Protein AF-A0A7L9FHG9-F1 (afdb_monomer)

Organism: NCBI:txid2776706

Foldseek 3Di:
DPDDDKAKEWDWDADPNKIKIWIWIQDPVVRDTDTPDIDIDPRNLLVLQADPVPRDGFPDWPPDPPQWTKTWDDDDDDIDIHTHGGNDPVVVVVVVVSVVQKAFCDPVNLVVLVVCLVVDPDPVVSVVSVVCSPRRIDGHDDDDD

Solvent-accessible surface area (backbone atoms only — not comparable to full-atom values): 8566 Å² total; per-residue (Å²): 130,83,82,80,82,81,46,69,46,50,49,78,48,77,56,98,91,38,48,37,31,36,37,29,38,51,38,82,90,76,74,39,78,40,83,72,48,78,30,50,52,75,52,22,55,49,55,74,41,29,39,92,87,76,66,48,61,52,72,44,73,53,71,52,74,69,67,30,35,29,39,26,30,71,78,95,82,74,72,49,74,48,65,50,43,62,66,44,72,68,54,47,54,51,50,52,52,55,47,72,33,39,47,69,44,44,76,67,58,26,49,55,46,61,69,45,44,84,76,49,84,49,70,66,62,34,53,51,50,53,53,51,51,72,31,68,54,47,74,61,78,83,78,79,131

pLDDT: mean 82.55, std 14.27, range [28.5, 98.06]

Secondary structure (DSSP, 8-state):
-------EEEEEEEETTEEEEEEEEEETTTTEEEEEEEEEHHHHHHHHHB-TTT-PBPSEEEE-SSSEEEEEE-SSS--EEEEEEE--HHHHHHHHHHHHTEEE--HHHHHHHHHHGGG---HHHHHHHHHHHH-SEEE------

Mean predicted aligned error: 10.74 Å

Sequence (145 aa):
MARRKRGWRFELRKEGGEYVLEKYVYDQETGAWRLEGVYRGADADRVALTCPKCGAAATSFAMFLGKHIYLVHGGGGVKHKWHLHKADPLWLEYVSRLRALTVEVDDKLRAAIMDAIPAVKDEEARKILEAIAKARAIKIRVRNP

Nearest PDB structures (foldseek):
  6p7a-assembly2_B-2  TM=4.434E-01  e=2.912E-01  Fowlpox virus
  7d75-assembly2_D  TM=5.630E-01  e=2.728E+00  Dioscoreophyllum cumminsii
  5xfu-assembly1_B  TM=6.016E-01  e=4.635E+00  Dioscoreophyllum cumminsii
  7vww-assembly2_C  TM=6.037E-01  e=6.222E+00  Dioscoreophyllum cumminsii
  8y7e-assembly1_3  TM=3.697E-01  e=6.222E+00  Homo sapiens

Structure (mmCIF, N/CA/C/O backbone):
data_AF-A0A7L9FHG9-F1
#
_entry.id   AF-A0A7L9FHG9-F1
#
loop_
_atom_site.group_PDB
_atom_site.id
_atom_site.type_symbol
_atom_site.label_atom_id
_atom_site.label_alt_id
_atom_site.label_comp_id
_atom_site.label_asym_id
_atom_site.label_entity_id
_atom_site.label_seq_id
_atom_site.pdbx_PDB_ins_code
_atom_site.Cartn_x
_atom_site.Cartn_y
_atom_site.Cartn_z
_atom_site.occupancy
_atom_site.B_iso_or_equiv
_atom_site.auth_seq_id
_atom_site.auth_comp_id
_atom_site.auth_asym_id
_atom_site.auth_atom_id
_atom_site.pdbx_PDB_model_num
ATOM 1 N N . MET A 1 1 ? -6.563 31.391 9.850 1.00 43.75 1 MET A N 1
ATOM 2 C CA . MET A 1 1 ? -7.371 30.149 9.781 1.00 43.75 1 MET A CA 1
ATOM 3 C C . MET A 1 1 ? -6.511 28.962 10.194 1.00 43.75 1 MET A C 1
ATOM 5 O O . MET A 1 1 ? -5.511 28.697 9.538 1.00 43.75 1 MET A O 1
ATOM 9 N N . ALA A 1 2 ? -6.846 28.274 11.289 1.00 44.72 2 ALA A N 1
ATOM 10 C CA . ALA A 1 2 ? -6.114 27.079 11.712 1.00 44.72 2 ALA A CA 1
ATOM 11 C C . ALA A 1 2 ? -6.256 25.972 10.652 1.00 44.72 2 ALA A C 1
ATOM 13 O O . ALA A 1 2 ? -7.363 25.638 10.226 1.00 44.72 2 ALA A O 1
ATOM 14 N N . ARG A 1 3 ? -5.131 25.413 10.194 1.00 50.44 3 ARG A N 1
ATOM 15 C CA . ARG A 1 3 ? -5.105 24.349 9.183 1.00 50.44 3 ARG A CA 1
ATOM 16 C C . ARG A 1 3 ? -5.734 23.085 9.786 1.00 50.44 3 ARG A C 1
ATOM 18 O O . ARG A 1 3 ? -5.112 22.403 10.596 1.00 50.44 3 ARG A O 1
ATOM 25 N N . ARG A 1 4 ? -6.981 22.796 9.408 1.00 60.09 4 ARG A N 1
ATOM 26 C CA . ARG A 1 4 ? -7.755 21.617 9.827 1.00 60.09 4 ARG A CA 1
ATOM 27 C C . ARG A 1 4 ? -6.949 20.318 9.598 1.00 60.09 4 ARG A C 1
ATOM 29 O O . ARG A 1 4 ? -6.595 19.990 8.464 1.00 60.09 4 ARG A O 1
ATOM 36 N N . LYS A 1 5 ? -6.602 19.595 10.676 1.00 60.47 5 LYS A N 1
ATOM 37 C CA . LYS A 1 5 ? -5.878 18.302 10.637 1.00 60.47 5 LYS A CA 1
ATOM 38 C C . LYS A 1 5 ? -6.749 17.162 10.077 1.00 60.47 5 LYS A C 1
ATOM 40 O O . LYS A 1 5 ? -7.540 16.575 10.806 1.00 60.47 5 LYS A O 1
ATOM 45 N N . ARG A 1 6 ? -6.566 16.791 8.807 1.00 76.38 6 ARG A N 1
ATOM 46 C CA . ARG A 1 6 ? -7.156 15.559 8.247 1.00 76.38 6 ARG A CA 1
ATOM 47 C C . ARG A 1 6 ? -6.483 14.316 8.845 1.00 76.38 6 ARG A C 1
ATOM 49 O O . ARG A 1 6 ? -5.255 14.275 8.926 1.00 76.38 6 ARG A O 1
ATOM 56 N N . GLY A 1 7 ? -7.287 13.340 9.267 1.00 89.19 7 GLY A N 1
ATOM 57 C CA . GLY A 1 7 ? -6.841 12.061 9.825 1.00 89.19 7 GLY A CA 1
ATOM 58 C C . GLY A 1 7 ? -7.384 10.886 9.018 1.00 89.19 7 GLY A C 1
ATOM 59 O O . GLY A 1 7 ? -8.493 10.962 8.495 1.00 89.19 7 GLY A O 1
ATOM 60 N N . TRP A 1 8 ? -6.603 9.810 8.928 1.00 94.25 8 TRP A N 1
ATOM 61 C CA . TRP A 1 8 ? -6.980 8.573 8.241 1.00 94.25 8 TRP A CA 1
ATOM 62 C C . TRP A 1 8 ? -6.699 7.370 9.135 1.00 94.25 8 TRP A C 1
ATOM 64 O O . TRP A 1 8 ? -5.709 7.369 9.873 1.00 94.25 8 TRP A O 1
ATOM 74 N N . ARG A 1 9 ? -7.564 6.361 9.052 1.00 94.88 9 ARG A N 1
ATOM 75 C CA . ARG A 1 9 ? -7.421 5.070 9.729 1.00 94.88 9 ARG A CA 1
ATOM 76 C C . ARG A 1 9 ? -7.656 3.957 8.719 1.00 94.88 9 ARG A C 1
ATOM 78 O O . ARG A 1 9 ? -8.469 4.108 7.810 1.00 94.88 9 ARG A O 1
ATOM 85 N N . PHE A 1 10 ? -6.937 2.862 8.908 1.00 96.31 10 PHE A N 1
ATOM 86 C CA . PHE A 1 10 ? -7.077 1.662 8.109 1.00 96.31 10 PHE A CA 1
ATOM 87 C C . PHE A 1 10 ? -7.381 0.486 9.027 1.00 96.31 10 PHE A C 1
ATOM 89 O O . PHE A 1 10 ? -6.726 0.325 10.060 1.00 96.31 10 PHE A O 1
ATOM 96 N N . GLU A 1 11 ? -8.353 -0.318 8.623 1.00 96.88 11 GLU A N 1
ATOM 97 C CA . GLU A 1 11 ? -8.670 -1.603 9.235 1.00 96.88 11 GLU A CA 1
ATOM 98 C C . GLU A 1 11 ? -8.524 -2.690 8.174 1.00 96.88 11 GLU A C 1
ATOM 100 O O . GLU A 1 11 ? -8.786 -2.461 6.991 1.00 96.88 11 GLU A O 1
ATOM 105 N N . LEU A 1 12 ? -8.053 -3.858 8.591 1.00 96.56 12 LEU A N 1
ATOM 106 C CA . LEU A 1 12 ? -7.776 -4.976 7.702 1.00 96.56 12 LEU A CA 1
ATOM 107 C C . LEU A 1 12 ? -8.471 -6.217 8.244 1.00 96.56 12 LEU A C 1
ATOM 109 O O . LEU A 1 12 ? -8.405 -6.496 9.439 1.00 96.56 12 LEU A O 1
ATOM 113 N N . ARG A 1 13 ? -9.102 -6.981 7.358 1.00 96.25 13 ARG A N 1
ATOM 114 C CA . ARG A 1 13 ? -9.642 -8.308 7.665 1.00 96.25 13 ARG A CA 1
ATOM 115 C C . ARG A 1 13 ? -9.363 -9.281 6.526 1.00 96.25 13 ARG A C 1
ATOM 117 O O . ARG A 1 13 ? -8.941 -8.872 5.444 1.00 96.25 13 ARG A O 1
ATOM 124 N N . LYS A 1 14 ? -9.594 -10.568 6.779 1.00 93.69 14 LYS A N 1
ATOM 125 C CA . LYS A 1 14 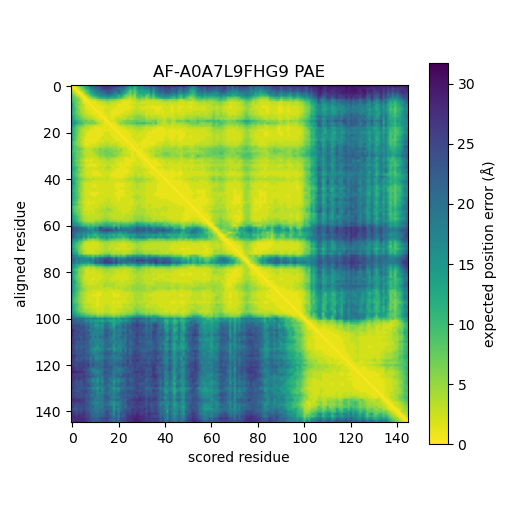? -9.444 -11.641 5.792 1.00 93.69 14 LYS A CA 1
ATOM 126 C C . LYS A 1 14 ? -10.800 -12.307 5.568 1.00 93.69 14 LYS A C 1
ATOM 128 O O . LYS A 1 14 ? -11.417 -12.765 6.524 1.00 93.69 14 LYS A O 1
ATOM 133 N N . GLU A 1 15 ? -11.257 -12.350 4.324 1.00 92.31 15 GLU A N 1
ATOM 134 C CA . GLU A 1 15 ? -12.522 -12.970 3.916 1.00 92.31 15 GLU A CA 1
ATOM 135 C C . GLU A 1 15 ? -12.250 -13.891 2.729 1.00 92.31 15 GLU A C 1
ATOM 137 O O . GLU A 1 15 ? -11.689 -13.451 1.730 1.00 92.31 15 GLU A O 1
ATOM 142 N N . GLY A 1 16 ? -12.598 -15.178 2.828 1.00 86.00 16 GLY A N 1
ATOM 143 C CA . GLY A 1 16 ? -12.424 -16.116 1.707 1.00 86.00 16 GLY A CA 1
ATOM 144 C C . GLY A 1 16 ? -10.979 -16.248 1.199 1.00 86.00 16 GLY A C 1
ATOM 145 O O . GLY A 1 16 ? -10.767 -16.515 0.024 1.00 86.00 16 GLY A O 1
ATOM 146 N N . GLY A 1 17 ? -9.979 -16.019 2.061 1.00 85.38 17 GLY A N 1
ATOM 147 C CA . GLY A 1 17 ? -8.556 -16.025 1.690 1.00 85.38 17 GLY A CA 1
ATOM 148 C C . GLY A 1 17 ? -8.028 -14.697 1.134 1.00 85.38 17 GLY A C 1
ATOM 149 O O . GLY A 1 17 ? -6.815 -14.537 1.008 1.00 85.38 17 GLY A O 1
ATOM 150 N N . GLU A 1 18 ? -8.900 -13.723 0.882 1.00 88.56 18 GLU A N 1
ATOM 151 C CA . GLU A 1 18 ? -8.548 -12.397 0.380 1.00 88.56 18 GLU A CA 1
ATOM 152 C C . GLU A 1 18 ? -8.443 -11.371 1.518 1.00 88.56 18 GLU A C 1
ATOM 154 O O . GLU A 1 18 ? -9.164 -11.444 2.516 1.00 88.56 18 GLU A O 1
ATOM 159 N N . TYR A 1 19 ? -7.553 -10.386 1.369 1.00 93.75 19 TYR A N 1
ATOM 160 C CA . TYR A 1 19 ? -7.494 -9.241 2.276 1.00 93.75 19 TYR A CA 1
ATOM 161 C C . TYR A 1 19 ? -8.508 -8.172 1.878 1.00 93.75 19 TYR A C 1
ATOM 163 O O . TYR A 1 19 ? -8.559 -7.739 0.723 1.00 93.75 19 TYR A O 1
ATOM 171 N N . VAL A 1 20 ? -9.253 -7.697 2.871 1.00 96.81 20 VAL A N 1
ATOM 172 C CA . VAL A 1 20 ? -10.219 -6.609 2.747 1.00 96.81 20 VAL A CA 1
ATOM 173 C C . VAL A 1 20 ? -9.745 -5.447 3.608 1.00 96.81 20 VAL A C 1
ATOM 175 O O . VAL A 1 20 ? -9.585 -5.591 4.820 1.00 96.81 20 VAL A O 1
ATOM 178 N N . LEU A 1 21 ? -9.501 -4.305 2.972 1.00 9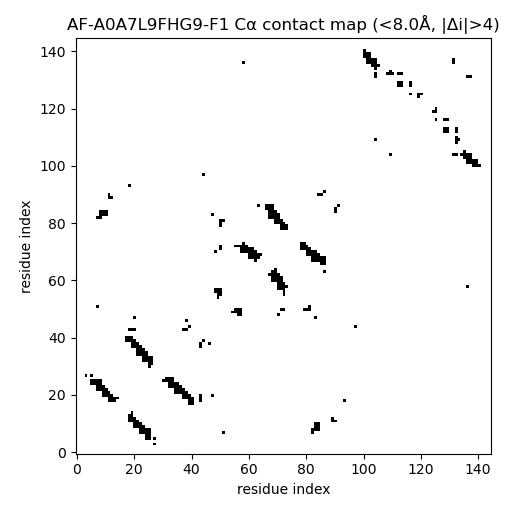7.19 21 LEU A N 1
ATOM 179 C CA . LEU A 1 21 ? -9.030 -3.079 3.602 1.00 97.19 21 LEU A CA 1
ATOM 180 C C . LEU A 1 21 ? -10.167 -2.064 3.675 1.00 97.19 21 LEU A C 1
ATOM 182 O O . LEU A 1 21 ? -10.713 -1.658 2.650 1.00 97.19 21 LEU A O 1
ATOM 186 N N . GLU A 1 22 ? -10.459 -1.584 4.872 1.00 98.06 22 GLU A N 1
ATOM 187 C CA . GLU A 1 22 ? -11.377 -0.474 5.093 1.00 98.06 22 GLU A CA 1
ATOM 188 C C . GLU A 1 22 ? -10.583 0.792 5.373 1.00 98.06 22 GLU A C 1
ATOM 190 O O . GLU A 1 22 ? -9.684 0.816 6.219 1.00 98.06 22 GLU A O 1
ATOM 195 N N . LYS A 1 23 ? -10.909 1.863 4.651 1.00 97.12 23 LYS A N 1
ATOM 196 C CA . LYS A 1 23 ? -10.305 3.176 4.853 1.00 97.12 23 LYS A CA 1
ATOM 197 C C . LYS A 1 23 ? -11.326 4.099 5.489 1.00 97.12 23 LYS A C 1
ATOM 199 O O . LYS A 1 23 ? -12.421 4.275 4.966 1.00 97.12 23 LYS A O 1
ATOM 204 N N . TYR A 1 24 ? -10.925 4.746 6.572 1.00 96.44 24 TYR A N 1
ATOM 205 C CA . TYR A 1 24 ? -11.726 5.727 7.282 1.00 96.44 24 TYR A CA 1
ATOM 206 C C . TYR A 1 24 ? -11.082 7.104 7.200 1.00 96.44 24 TYR A C 1
ATOM 208 O O . TYR A 1 24 ? -9.855 7.241 7.268 1.00 96.44 24 TYR A O 1
ATOM 216 N N . VAL A 1 25 ? -11.921 8.131 7.124 1.00 94.62 25 VAL A N 1
ATOM 217 C CA . VAL A 1 25 ? -11.528 9.535 7.234 1.00 94.62 25 VAL A CA 1
ATOM 218 C C . VAL A 1 25 ? -12.110 10.122 8.515 1.00 94.62 25 VAL A C 1
ATOM 220 O O . VAL A 1 25 ? -13.253 9.846 8.880 1.00 94.62 25 VAL A O 1
ATOM 223 N N . TYR A 1 26 ? -11.300 10.893 9.238 1.00 93.25 26 TYR A N 1
ATOM 224 C CA . TYR A 1 26 ? -11.756 11.575 10.442 1.00 93.25 26 TYR A CA 1
ATOM 225 C C . TYR A 1 26 ? -12.578 12.802 10.058 1.00 93.25 26 TYR A C 1
ATOM 227 O O . TYR A 1 26 ? -12.042 13.755 9.480 1.00 93.25 26 TYR A O 1
ATOM 235 N N . ASP A 1 27 ? -13.863 12.776 10.395 1.00 89.50 27 ASP A N 1
ATOM 236 C CA . ASP A 1 27 ? -14.728 13.932 10.283 1.00 89.50 27 ASP A CA 1
ATOM 237 C C . ASP A 1 27 ? -14.538 14.846 11.494 1.00 89.50 27 ASP A C 1
ATOM 239 O O . ASP A 1 27 ? -14.734 14.450 12.643 1.00 89.50 27 ASP A O 1
ATOM 243 N N . GLN A 1 28 ? -14.133 16.082 11.226 1.00 83.38 28 GLN A N 1
ATOM 244 C CA . GLN A 1 28 ? -13.848 17.052 12.277 1.00 83.38 28 GLN A CA 1
ATOM 245 C C . GLN A 1 28 ? -15.085 17.763 12.816 1.00 83.38 28 GLN A C 1
ATOM 247 O O . GLN A 1 28 ? -15.019 18.306 13.913 1.00 83.38 28 GLN A O 1
ATOM 252 N N . GLU A 1 29 ? -16.167 17.805 12.045 1.00 86.62 29 GLU A N 1
ATOM 253 C CA . GLU A 1 29 ? -17.413 18.465 12.432 1.00 86.62 29 GLU A CA 1
ATOM 254 C C . GLU A 1 29 ? -18.172 17.586 13.418 1.00 86.62 29 GLU A C 1
ATOM 256 O O . GLU A 1 29 ? -18.673 18.070 14.427 1.00 86.62 29 GLU A O 1
ATOM 261 N N . THR A 1 30 ? -18.185 16.276 13.166 1.00 88.75 30 THR A N 1
ATOM 262 C CA . THR A 1 30 ? -18.873 15.300 14.015 1.00 88.75 30 THR A CA 1
ATOM 263 C C . THR A 1 30 ? -17.945 14.579 14.991 1.00 88.75 30 THR A C 1
ATOM 265 O O . THR A 1 30 ? -18.421 13.813 15.822 1.00 88.75 30 THR A O 1
ATOM 268 N N . GLY A 1 31 ? -16.624 14.758 14.882 1.00 87.44 31 GLY A N 1
ATOM 269 C CA . GLY A 1 31 ? -15.634 14.051 15.706 1.00 87.44 31 GLY A CA 1
ATOM 270 C C . GLY A 1 31 ? -15.614 12.532 15.489 1.00 87.44 31 GLY A C 1
ATOM 271 O O . GLY A 1 31 ? -15.152 11.785 16.351 1.00 87.44 31 GLY A O 1
ATOM 272 N N . ALA A 1 32 ? -16.135 12.064 14.352 1.00 91.12 32 ALA A N 1
ATOM 273 C CA . ALA A 1 32 ? -16.385 10.652 14.085 1.00 91.12 32 ALA A CA 1
ATOM 274 C C . ALA A 1 32 ? -15.541 10.146 12.914 1.00 91.12 32 ALA A C 1
ATOM 276 O O . ALA A 1 32 ? -15.271 10.867 11.954 1.00 91.12 32 ALA A O 1
ATOM 277 N N . TRP A 1 33 ? -15.152 8.875 12.965 1.00 93.50 33 TRP A N 1
ATOM 278 C CA . TRP A 1 33 ? -14.556 8.201 11.815 1.00 93.50 33 TRP A CA 1
ATOM 279 C C . TRP A 1 33 ? -15.656 7.785 10.845 1.00 93.50 33 TRP A C 1
ATOM 281 O O . TRP A 1 33 ? -16.570 7.058 11.225 1.00 93.50 33 TRP A O 1
ATOM 291 N N . ARG A 1 34 ? -15.560 8.226 9.591 1.00 94.56 34 ARG A N 1
ATOM 292 C CA . ARG A 1 34 ? -16.481 7.828 8.522 1.00 94.56 34 ARG A CA 1
ATOM 293 C C . ARG A 1 34 ? -15.785 6.862 7.583 1.00 94.56 34 ARG A C 1
ATOM 295 O O . ARG A 1 34 ? -14.636 7.096 7.206 1.00 94.56 34 ARG A O 1
ATOM 302 N N . LEU A 1 35 ? -16.477 5.785 7.225 1.00 96.06 35 LEU A N 1
ATOM 303 C CA . LEU A 1 35 ? -15.997 4.841 6.225 1.00 96.06 35 LEU A CA 1
ATOM 304 C C . LEU A 1 35 ? -15.939 5.558 4.873 1.00 96.06 35 LEU A C 1
ATOM 306 O O . LEU A 1 35 ? -16.951 6.032 4.370 1.00 96.06 35 LEU A O 1
ATOM 310 N N . GLU A 1 36 ? -14.738 5.669 4.320 1.00 95.44 36 GLU A N 1
ATOM 311 C CA . GLU A 1 36 ? -14.496 6.261 3.005 1.00 95.44 36 GLU A CA 1
ATOM 312 C C . GLU A 1 36 ? -14.615 5.199 1.903 1.00 95.44 36 GLU A C 1
ATOM 314 O O . GLU A 1 36 ? -15.071 5.497 0.805 1.00 95.44 36 GLU A O 1
ATOM 319 N N . GLY A 1 37 ? -14.225 3.952 2.189 1.00 96.88 37 GLY A N 1
ATOM 320 C CA . GLY A 1 37 ? -14.389 2.845 1.251 1.00 96.88 37 GLY A CA 1
ATOM 321 C C . GLY A 1 37 ? -13.866 1.508 1.764 1.00 96.88 37 GLY A C 1
ATOM 322 O O . GLY A 1 37 ? -13.084 1.452 2.718 1.00 96.88 37 GLY A O 1
ATOM 323 N N . VAL A 1 38 ? -14.297 0.443 1.087 1.00 97.50 38 VAL A N 1
ATOM 324 C CA . VAL A 1 38 ? -13.902 -0.951 1.320 1.00 97.50 38 VAL A CA 1
ATOM 325 C C . VAL A 1 38 ? -13.235 -1.464 0.050 1.00 97.50 38 VAL A C 1
ATOM 327 O O . VAL A 1 38 ? -13.806 -1.369 -1.034 1.00 97.50 38 VAL A O 1
ATOM 330 N N . TYR A 1 39 ? -12.028 -2.000 0.177 1.00 96.19 39 TYR A N 1
ATOM 331 C CA . TYR A 1 39 ? -11.192 -2.408 -0.948 1.00 96.19 39 TYR A CA 1
ATOM 332 C C . TYR A 1 39 ? -10.754 -3.855 -0.778 1.00 96.19 39 TYR A C 1
ATOM 334 O O . TYR A 1 39 ? -10.499 -4.298 0.340 1.00 96.19 39 TYR A O 1
ATOM 342 N N . ARG A 1 40 ? -10.644 -4.589 -1.885 1.00 93.50 40 ARG A N 1
ATOM 343 C CA . ARG A 1 40 ? -10.291 -6.013 -1.895 1.00 93.50 40 ARG A CA 1
ATOM 344 C C . ARG A 1 40 ? -9.058 -6.261 -2.759 1.00 93.50 40 ARG A C 1
ATOM 346 O O . ARG A 1 40 ? -8.805 -5.509 -3.705 1.00 93.50 40 ARG A O 1
ATOM 353 N N . GLY A 1 41 ? -8.259 -7.259 -2.388 1.00 86.19 41 GLY A N 1
ATOM 354 C CA . GLY A 1 41 ? -7.163 -7.775 -3.208 1.00 86.19 41 GLY A CA 1
ATOM 355 C C . GLY A 1 41 ? -6.227 -6.686 -3.733 1.00 86.19 41 GLY A C 1
ATOM 356 O O . GLY A 1 41 ? -5.646 -5.912 -2.974 1.00 86.19 41 GLY A O 1
ATOM 357 N N . ALA A 1 42 ? -6.091 -6.588 -5.057 1.00 82.62 42 ALA A N 1
ATOM 358 C CA . ALA A 1 42 ? -5.182 -5.629 -5.688 1.00 82.62 42 ALA A CA 1
ATOM 359 C C . ALA A 1 42 ? -5.538 -4.151 -5.418 1.00 82.62 42 ALA A C 1
ATOM 361 O O . ALA A 1 42 ? -4.643 -3.294 -5.441 1.00 82.62 42 ALA A O 1
ATOM 362 N N . ASP A 1 43 ? -6.811 -3.838 -5.162 1.00 86.50 43 ASP A N 1
ATOM 363 C CA . ASP A 1 43 ? -7.233 -2.488 -4.786 1.00 86.50 43 ASP A CA 1
ATOM 364 C C . ASP A 1 43 ? -6.917 -2.177 -3.327 1.00 86.50 43 ASP A C 1
ATOM 366 O O . ASP A 1 43 ? -6.447 -1.073 -3.042 1.00 86.50 43 ASP A O 1
ATOM 370 N N . ALA A 1 44 ? -7.062 -3.151 -2.423 1.00 91.25 44 ALA A N 1
ATOM 371 C CA . ALA A 1 44 ? -6.589 -3.017 -1.046 1.00 91.25 44 ALA A CA 1
ATOM 372 C C . ALA A 1 44 ? -5.088 -2.684 -1.023 1.00 91.25 44 ALA A C 1
ATOM 374 O O . ALA A 1 44 ? -4.651 -1.758 -0.331 1.00 91.25 44 ALA A O 1
ATOM 375 N N . ASP A 1 45 ? -4.299 -3.363 -1.858 1.00 89.94 45 ASP A N 1
ATOM 376 C CA . ASP A 1 45 ? -2.858 -3.136 -1.966 1.00 89.94 45 ASP A CA 1
ATOM 377 C C . ASP A 1 45 ? -2.533 -1.735 -2.467 1.00 89.94 45 ASP A C 1
ATOM 379 O O . ASP A 1 45 ? -1.594 -1.092 -1.993 1.00 89.94 45 ASP A O 1
ATOM 383 N N . ARG A 1 46 ? -3.273 -1.278 -3.482 1.00 88.44 46 ARG A N 1
ATOM 384 C CA . ARG A 1 46 ? -3.101 0.055 -4.058 1.00 88.44 46 ARG A CA 1
ATOM 385 C C . ARG A 1 46 ? -3.405 1.117 -3.008 1.00 88.44 46 ARG A C 1
ATOM 387 O O . ARG A 1 46 ? -2.583 1.997 -2.796 1.00 88.44 46 ARG A O 1
ATOM 394 N N . VAL A 1 47 ? -4.540 1.001 -2.323 1.00 93.38 47 VAL A N 1
ATOM 395 C CA . VAL A 1 47 ? -4.981 1.980 -1.325 1.00 93.38 47 VAL A CA 1
ATOM 396 C C . VAL A 1 47 ? -4.047 2.024 -0.121 1.00 93.38 47 VAL A C 1
ATOM 398 O O . VAL A 1 47 ? -3.684 3.117 0.310 1.00 93.38 47 VAL A O 1
ATOM 401 N N . ALA A 1 48 ? -3.597 0.872 0.386 1.00 92.19 48 ALA A N 1
ATOM 402 C CA . ALA A 1 48 ? -2.648 0.822 1.497 1.00 92.19 48 ALA A CA 1
ATOM 403 C C . ALA A 1 48 ? -1.329 1.534 1.155 1.00 92.19 48 ALA A C 1
ATOM 405 O O . ALA A 1 48 ? -0.803 2.283 1.978 1.00 92.19 48 ALA A O 1
ATOM 406 N N . LEU A 1 49 ? -0.817 1.338 -0.066 1.00 89.81 49 LEU A N 1
ATOM 407 C CA . LEU A 1 49 ? 0.450 1.909 -0.537 1.00 89.81 49 LEU A CA 1
ATOM 408 C C . LEU A 1 49 ? 0.336 3.345 -1.064 1.00 89.81 49 LEU A C 1
ATOM 410 O O . LEU A 1 49 ? 1.354 3.929 -1.433 1.00 89.81 49 LEU A O 1
ATOM 414 N N . THR A 1 50 ? -0.854 3.936 -1.096 1.00 89.94 50 THR A N 1
ATOM 415 C CA . THR A 1 50 ? -1.062 5.300 -1.586 1.00 89.94 50 THR A CA 1
ATOM 416 C C . THR A 1 50 ? -1.194 6.278 -0.426 1.00 89.94 50 THR A C 1
ATOM 418 O O . THR A 1 50 ? -1.990 6.098 0.494 1.00 89.94 50 THR A O 1
ATOM 421 N N . CYS A 1 51 ? -0.446 7.379 -0.491 1.00 90.88 51 CYS A N 1
ATOM 422 C CA . CYS A 1 51 ? -0.539 8.445 0.489 1.00 90.88 51 CYS A CA 1
ATOM 423 C C . CYS A 1 51 ? -1.947 9.050 0.493 1.00 90.88 51 CYS A C 1
ATOM 425 O O . CYS A 1 51 ? -2.342 9.670 -0.500 1.00 90.88 51 CYS A O 1
ATOM 427 N N . PRO A 1 52 ? -2.679 9.005 1.618 1.00 91.62 52 PRO A N 1
ATOM 428 C CA . PRO A 1 52 ? -4.047 9.511 1.656 1.00 91.62 52 PRO A CA 1
ATOM 429 C C . PRO A 1 52 ? -4.116 11.045 1.563 1.00 91.62 52 PRO A C 1
ATOM 431 O O . PRO A 1 52 ? -5.176 11.607 1.308 1.00 91.62 52 PRO A O 1
ATOM 434 N N . LYS A 1 53 ? -2.980 11.733 1.748 1.00 89.19 53 LYS A N 1
ATOM 435 C CA . LYS A 1 53 ? -2.882 13.194 1.677 1.00 89.19 53 LYS A CA 1
ATOM 436 C C . LYS A 1 53 ? -2.650 13.724 0.260 1.00 89.19 53 LYS A C 1
ATOM 438 O O . LYS A 1 53 ? -3.128 14.812 -0.042 1.00 89.19 53 LYS A O 1
ATOM 443 N N . CYS A 1 54 ? -1.867 13.029 -0.567 1.00 88.12 54 CYS A N 1
ATOM 444 C CA . CYS A 1 54 ? -1.433 13.556 -1.869 1.00 88.12 54 CYS A CA 1
ATOM 445 C C . CYS A 1 54 ? -1.444 12.540 -3.018 1.00 88.12 54 CYS A C 1
ATOM 447 O O . CYS A 1 54 ? -0.972 12.868 -4.098 1.00 88.12 54 CYS A O 1
ATOM 449 N N . GLY A 1 55 ? -1.909 11.307 -2.803 1.00 87.44 55 GLY A N 1
ATOM 450 C CA . GLY A 1 55 ? -2.039 10.298 -3.861 1.00 87.44 55 GLY A CA 1
ATOM 451 C C . GLY A 1 55 ? -0.734 9.633 -4.317 1.00 87.44 55 GLY A C 1
ATOM 452 O O . GLY A 1 55 ? -0.783 8.636 -5.030 1.00 87.44 55 GLY A O 1
ATOM 453 N N . ALA A 1 56 ? 0.431 10.125 -3.888 1.00 85.56 56 ALA A N 1
ATOM 454 C CA . ALA A 1 56 ? 1.717 9.529 -4.246 1.00 85.56 56 ALA A CA 1
ATOM 455 C C . ALA A 1 56 ? 1.888 8.124 -3.641 1.00 85.56 56 ALA A C 1
ATOM 457 O O . ALA A 1 56 ? 1.459 7.866 -2.512 1.00 85.56 56 ALA A O 1
ATOM 458 N N . ALA A 1 57 ? 2.538 7.232 -4.387 1.00 85.19 57 ALA A N 1
ATOM 459 C CA . ALA A 1 57 ? 2.853 5.882 -3.935 1.00 85.19 57 ALA A CA 1
ATOM 460 C C . ALA A 1 57 ? 3.948 5.887 -2.856 1.00 85.19 57 ALA A C 1
ATOM 462 O O . ALA A 1 57 ? 4.839 6.737 -2.860 1.00 85.19 57 ALA A O 1
ATOM 463 N N . ALA A 1 58 ? 3.888 4.924 -1.938 1.00 85.75 58 ALA A N 1
ATOM 464 C CA . ALA A 1 58 ? 4.930 4.678 -0.952 1.00 85.75 58 ALA A CA 1
ATOM 465 C C . ALA A 1 58 ? 6.257 4.360 -1.647 1.00 85.75 58 ALA A C 1
ATOM 467 O O . ALA A 1 58 ? 6.311 3.516 -2.537 1.00 85.75 58 ALA A O 1
ATOM 468 N N . THR A 1 59 ? 7.329 5.016 -1.209 1.00 78.69 59 THR A N 1
ATOM 469 C CA . THR A 1 59 ? 8.695 4.722 -1.668 1.00 78.69 59 THR A CA 1
ATOM 470 C C . THR A 1 59 ? 9.468 3.895 -0.651 1.00 78.69 59 THR A C 1
ATOM 472 O O . THR A 1 59 ? 10.514 3.351 -0.985 1.00 78.69 59 THR A O 1
ATOM 475 N N . SER A 1 60 ? 8.998 3.811 0.596 1.00 74.81 60 SER A N 1
ATOM 476 C CA . SER A 1 60 ? 9.516 2.848 1.562 1.00 74.81 60 SER A CA 1
ATOM 477 C C . SER A 1 60 ? 8.523 2.537 2.679 1.00 74.81 60 SER A C 1
ATOM 479 O O . SER A 1 60 ? 7.634 3.319 3.032 1.00 74.81 60 SER A O 1
ATOM 481 N N . PHE A 1 61 ? 8.709 1.355 3.254 1.00 71.50 61 PHE A N 1
ATOM 482 C CA . PHE A 1 61 ? 8.034 0.909 4.460 1.00 71.50 61 PHE A CA 1
ATOM 483 C C . PHE A 1 61 ? 8.898 1.349 5.647 1.00 71.50 61 PHE A C 1
ATOM 485 O O . PHE A 1 61 ? 9.934 0.745 5.921 1.00 71.50 61 PHE A O 1
ATOM 492 N N . ALA A 1 62 ? 8.511 2.422 6.338 1.00 62.62 62 ALA A N 1
ATOM 493 C CA . ALA A 1 62 ? 9.170 2.845 7.574 1.00 62.62 62 ALA A CA 1
ATOM 494 C C . ALA A 1 62 ? 8.702 1.922 8.710 1.00 62.62 62 ALA A C 1
ATOM 496 O O . ALA A 1 62 ? 7.856 2.285 9.529 1.00 62.62 62 ALA A O 1
ATOM 497 N N . MET A 1 63 ? 9.170 0.677 8.679 1.00 62.59 63 MET A N 1
ATOM 498 C CA . MET A 1 63 ? 8.706 -0.375 9.573 1.00 62.59 63 MET A CA 1
ATOM 499 C C . MET A 1 63 ? 9.204 -0.147 10.996 1.00 62.59 63 MET A C 1
ATOM 501 O O . MET A 1 63 ? 10.400 -0.013 11.232 1.00 62.59 63 MET A O 1
ATOM 505 N N . PHE A 1 64 ? 8.242 -0.148 11.919 1.00 62.16 64 PHE A N 1
ATOM 506 C CA . PHE A 1 64 ? 8.420 -0.208 13.369 1.00 62.16 64 PHE A CA 1
ATOM 507 C C . PHE A 1 64 ? 9.027 1.040 14.010 1.00 62.16 64 PHE A C 1
ATOM 509 O O . PHE A 1 64 ? 10.102 1.024 14.599 1.00 62.16 64 PHE A O 1
ATOM 516 N N . LEU A 1 65 ? 8.250 2.122 14.031 1.00 60.59 65 LEU A N 1
ATOM 517 C CA . LEU A 1 65 ? 8.353 3.058 15.154 1.00 60.59 65 LEU A CA 1
ATOM 518 C C . LEU A 1 65 ? 7.603 2.440 16.342 1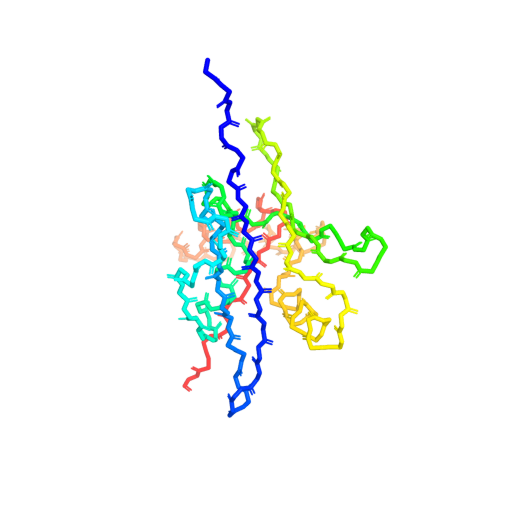.00 60.59 65 LEU A C 1
ATOM 520 O O . LEU A 1 65 ? 6.412 2.686 16.541 1.00 60.59 65 LEU A O 1
ATOM 524 N N . GLY A 1 66 ? 8.289 1.557 17.071 1.00 72.75 66 GLY A N 1
ATOM 525 C CA . GLY A 1 66 ? 7.688 0.718 18.109 1.00 72.75 66 GLY A CA 1
ATOM 526 C C . GLY A 1 66 ? 6.729 -0.326 17.522 1.00 72.75 66 GLY A C 1
ATOM 527 O O . GLY A 1 66 ? 7.049 -0.992 16.543 1.00 72.75 66 GLY A O 1
ATOM 528 N N . LYS A 1 67 ? 5.524 -0.455 18.095 1.00 82.06 67 LYS A N 1
ATOM 529 C CA . LYS A 1 67 ? 4.498 -1.450 17.702 1.00 82.06 67 LYS A CA 1
ATOM 530 C C . LYS A 1 67 ? 3.569 -0.983 16.569 1.00 82.06 67 LYS A C 1
ATOM 532 O O . LYS A 1 67 ? 2.412 -1.390 16.525 1.00 82.06 67 LYS A O 1
ATOM 537 N N . HIS A 1 68 ? 4.026 -0.091 1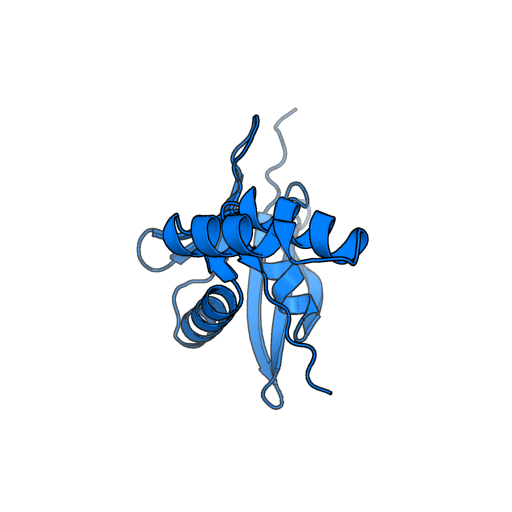5.693 1.00 88.06 68 HIS A N 1
ATOM 538 C CA . HIS A 1 68 ? 3.183 0.557 14.683 1.00 88.06 68 HIS A CA 1
ATOM 539 C C . HIS A 1 68 ? 3.811 0.524 13.291 1.00 88.06 68 HIS A C 1
ATOM 541 O O . HIS A 1 68 ? 5.022 0.699 13.127 1.00 88.06 68 HIS A O 1
ATOM 547 N N . ILE A 1 69 ? 2.958 0.355 12.284 1.00 90.19 69 ILE A N 1
ATOM 548 C CA . ILE A 1 69 ? 3.336 0.265 10.879 1.00 90.19 69 ILE A CA 1
ATOM 549 C C . ILE A 1 69 ? 3.089 1.609 10.202 1.00 90.19 69 ILE A C 1
ATOM 551 O O . ILE A 1 69 ? 1.987 2.164 10.245 1.00 90.19 69 ILE A O 1
ATOM 555 N N . TYR A 1 70 ? 4.124 2.110 9.532 1.00 90.00 70 TYR A N 1
ATOM 556 C CA . TYR A 1 70 ? 4.059 3.336 8.757 1.00 90.00 70 TYR A CA 1
ATOM 557 C C . TYR A 1 70 ? 4.623 3.131 7.359 1.00 90.00 70 TYR A C 1
ATOM 559 O O . TYR A 1 70 ? 5.615 2.430 7.159 1.00 90.00 70 TYR A O 1
ATOM 567 N N . LEU A 1 71 ? 4.027 3.832 6.405 1.00 89.06 71 LEU A N 1
ATOM 568 C CA . LEU A 1 71 ? 4.584 4.006 5.074 1.00 89.06 71 LEU A CA 1
ATOM 569 C C . LEU A 1 71 ? 5.036 5.444 4.889 1.00 89.06 71 LEU A C 1
ATOM 571 O O . LEU A 1 71 ? 4.514 6.370 5.523 1.00 89.06 71 LEU A O 1
ATOM 575 N N . VAL A 1 72 ? 6.019 5.620 4.016 1.00 87.25 72 VAL A N 1
ATOM 576 C CA . VAL A 1 72 ? 6.519 6.934 3.639 1.00 87.25 72 VAL A CA 1
ATOM 577 C C . VAL A 1 72 ? 6.717 7.024 2.136 1.00 87.25 72 VAL A C 1
ATOM 579 O O . VAL A 1 72 ? 7.006 6.036 1.460 1.00 87.25 72 VAL A O 1
ATOM 582 N N . HIS A 1 73 ? 6.606 8.241 1.621 1.00 84.19 73 HIS A N 1
ATOM 583 C CA . HIS A 1 73 ? 7.168 8.587 0.321 1.00 84.19 73 HIS A CA 1
ATOM 584 C C . HIS A 1 73 ? 8.053 9.820 0.437 1.00 84.19 73 HIS A C 1
ATOM 586 O O . HIS A 1 73 ? 7.834 10.669 1.308 1.00 84.19 73 HIS A O 1
ATOM 592 N N . GLY A 1 74 ? 9.083 9.882 -0.405 1.00 74.75 74 GLY A N 1
ATOM 593 C CA . GLY A 1 74 ? 9.983 11.024 -0.485 1.00 74.75 74 GLY A CA 1
ATOM 594 C C . GLY A 1 74 ? 10.841 11.000 -1.748 1.00 74.75 74 GLY A C 1
ATOM 595 O O . GLY A 1 74 ? 11.620 10.075 -1.952 1.00 74.75 74 GLY A O 1
ATOM 596 N N . GLY A 1 75 ? 10.705 12.054 -2.553 1.00 54.69 75 GLY A N 1
ATOM 597 C CA . GLY A 1 75 ? 11.540 12.394 -3.705 1.00 54.69 75 GLY A CA 1
ATOM 598 C C . GLY A 1 75 ? 11.103 13.756 -4.258 1.00 54.69 75 GLY A C 1
ATOM 599 O O . GLY A 1 75 ? 9.927 13.932 -4.556 1.00 54.69 75 GLY A O 1
ATOM 600 N N . GLY A 1 76 ? 12.012 14.737 -4.319 1.00 49.59 76 GLY A N 1
ATOM 601 C CA . GLY A 1 76 ? 11.782 16.027 -4.995 1.00 49.59 76 GLY A CA 1
ATOM 602 C C . GLY A 1 76 ? 11.002 17.128 -4.250 1.00 49.59 76 GLY A C 1
ATOM 603 O O . GLY A 1 76 ? 10.602 18.092 -4.891 1.00 49.59 76 GLY A O 1
ATOM 604 N N . GLY A 1 77 ? 10.774 17.044 -2.930 1.00 62.56 77 GLY A N 1
ATOM 605 C CA . GLY A 1 77 ? 10.226 18.193 -2.185 1.00 62.56 77 GLY A CA 1
ATOM 606 C C . GLY A 1 77 ? 9.667 17.886 -0.794 1.00 62.56 77 GLY A C 1
ATOM 607 O O . GLY A 1 77 ? 10.260 18.277 0.207 1.00 62.56 77 GLY A O 1
ATOM 608 N N . VAL A 1 78 ? 8.528 17.182 -0.698 1.00 76.06 78 VAL A N 1
ATOM 609 C CA . VAL A 1 78 ? 7.813 16.975 0.581 1.00 76.06 78 VAL A CA 1
ATOM 610 C C . VAL A 1 78 ? 7.667 15.496 0.920 1.00 76.06 78 VAL A C 1
ATOM 612 O O . VAL A 1 78 ? 6.973 14.749 0.236 1.00 76.06 78 VAL A O 1
ATOM 615 N N . LYS A 1 79 ? 8.274 15.091 2.038 1.00 85.19 79 LYS A N 1
ATOM 616 C CA . LYS A 1 79 ? 8.139 13.746 2.603 1.00 85.19 79 LYS A CA 1
ATOM 617 C C . LYS A 1 79 ? 6.827 13.630 3.376 1.00 85.19 79 LYS A C 1
ATOM 619 O O . LYS A 1 79 ? 6.589 14.393 4.314 1.00 85.19 79 LYS A O 1
ATOM 624 N N . HIS A 1 80 ? 5.990 12.653 3.033 1.00 87.94 80 HIS A N 1
ATOM 625 C CA . HIS A 1 80 ? 4.827 12.297 3.849 1.00 87.94 80 HIS A CA 1
ATOM 626 C C . HIS A 1 80 ? 5.009 10.929 4.494 1.00 87.94 80 HIS A C 1
ATOM 628 O O . HIS A 1 80 ? 5.621 10.024 3.933 1.00 87.94 80 HIS A O 1
ATOM 634 N N . LYS A 1 81 ? 4.428 10.796 5.684 1.00 89.69 81 LYS A N 1
ATOM 635 C CA . LYS A 1 81 ? 4.336 9.565 6.459 1.00 89.69 81 LYS A CA 1
ATOM 636 C C . LYS A 1 81 ? 2.874 9.345 6.815 1.00 89.69 81 LYS A C 1
ATOM 638 O O . LYS A 1 81 ? 2.220 10.294 7.249 1.00 89.69 81 LYS A O 1
ATOM 643 N N . TRP A 1 82 ? 2.373 8.125 6.665 1.00 92.06 82 TRP A N 1
ATOM 644 C CA . TRP A 1 82 ? 1.041 7.754 7.141 1.00 92.06 82 TRP A CA 1
ATOM 645 C C . TRP A 1 82 ? 1.085 6.435 7.896 1.00 92.06 82 TRP A C 1
ATOM 647 O O . TRP A 1 82 ? 1.901 5.557 7.618 1.00 92.06 82 TRP A O 1
ATOM 657 N N . HIS A 1 83 ? 0.239 6.363 8.915 1.00 92.19 83 HIS A N 1
ATOM 658 C CA . HIS A 1 83 ? 0.058 5.190 9.750 1.00 92.19 83 HIS A CA 1
ATOM 659 C C . HIS A 1 83 ? -0.917 4.243 9.064 1.00 92.19 83 HIS A C 1
ATOM 661 O O . HIS A 1 83 ? -1.970 4.693 8.614 1.00 92.19 83 HIS A O 1
ATOM 667 N N . LEU A 1 84 ? -0.575 2.959 9.012 1.00 91.94 84 LEU A N 1
ATOM 668 C CA . LEU A 1 84 ? -1.519 1.921 8.621 1.00 91.94 84 LEU A CA 1
ATOM 669 C C . LEU A 1 84 ? -2.259 1.444 9.868 1.00 91.94 84 LEU A C 1
ATOM 671 O O . LEU A 1 84 ? -3.400 1.839 10.101 1.00 91.94 84 LEU A O 1
ATOM 675 N N . HIS A 1 85 ? -1.566 0.685 10.715 1.00 93.06 85 HIS A N 1
ATOM 676 C CA . HIS A 1 85 ? -2.127 0.123 11.933 1.00 93.06 85 HIS A CA 1
ATOM 677 C C . HIS A 1 85 ? -1.032 -0.280 12.933 1.00 93.06 85 HIS A C 1
ATOM 679 O O . HIS A 1 85 ? 0.169 -0.129 12.674 1.00 93.06 85 HIS A O 1
ATOM 685 N N . LYS A 1 86 ? -1.448 -0.798 14.092 1.00 90.88 86 LYS A N 1
ATOM 686 C CA . LYS A 1 86 ? -0.551 -1.517 15.002 1.00 90.88 86 LYS A CA 1
ATOM 687 C C . LYS A 1 86 ? 0.012 -2.766 14.314 1.00 90.88 86 LYS A C 1
ATOM 689 O O . LYS A 1 86 ? -0.597 -3.329 13.415 1.00 90.88 86 LYS A O 1
ATOM 694 N N . ALA A 1 87 ? 1.198 -3.176 14.741 1.00 87.44 87 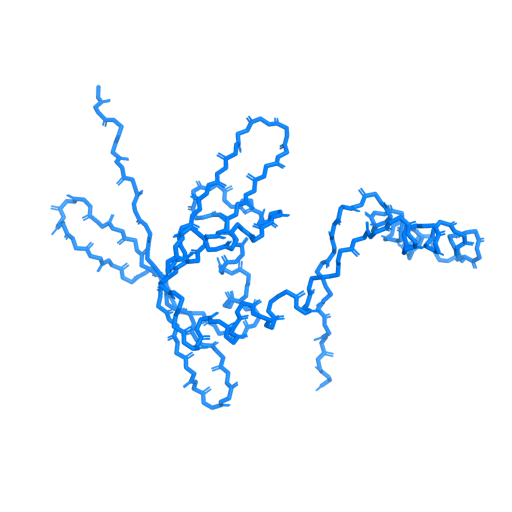ALA A N 1
ATOM 695 C CA . ALA A 1 87 ? 1.878 -4.371 14.265 1.00 87.44 87 ALA A CA 1
ATOM 696 C C . ALA A 1 87 ? 1.280 -5.640 14.895 1.00 87.44 87 ALA A C 1
ATOM 698 O O . ALA A 1 87 ? 1.918 -6.283 15.727 1.00 87.44 87 ALA A O 1
ATOM 699 N N . ASP A 1 88 ? 0.038 -5.963 14.542 1.00 90.19 88 ASP A N 1
ATOM 700 C CA . ASP A 1 88 ? -0.583 -7.251 14.861 1.00 90.19 88 ASP A CA 1
ATOM 701 C C . ASP A 1 88 ? -0.286 -8.305 13.774 1.00 90.19 88 ASP A C 1
ATOM 703 O O . ASP A 1 88 ? 0.194 -7.952 12.691 1.00 90.19 88 ASP A O 1
ATOM 707 N N . PRO A 1 89 ? -0.538 -9.603 14.040 1.00 91.44 89 PRO A N 1
ATOM 708 C CA . PRO A 1 89 ? -0.195 -10.673 13.106 1.00 91.44 89 PRO A CA 1
ATOM 709 C C . PRO A 1 89 ? -0.781 -10.502 11.700 1.00 91.44 89 PRO A C 1
ATOM 711 O O . PRO A 1 89 ? -0.082 -10.772 10.725 1.00 91.44 89 PRO A O 1
ATOM 714 N N . LEU A 1 90 ? -2.019 -10.010 11.575 1.00 92.44 90 LEU A N 1
ATOM 715 C CA . LEU A 1 90 ? -2.682 -9.868 10.279 1.00 92.44 90 LEU A CA 1
ATOM 716 C C . LEU A 1 90 ? -2.026 -8.765 9.444 1.00 92.44 90 LEU A C 1
ATOM 718 O O . LEU A 1 90 ? -1.738 -8.948 8.259 1.00 92.44 90 LEU A O 1
ATOM 722 N N . TRP A 1 91 ? -1.744 -7.623 10.066 1.00 91.50 91 TRP A N 1
ATOM 723 C CA . TRP A 1 91 ? -1.053 -6.526 9.401 1.00 91.50 91 TRP A CA 1
ATOM 724 C C . TRP A 1 91 ? 0.406 -6.854 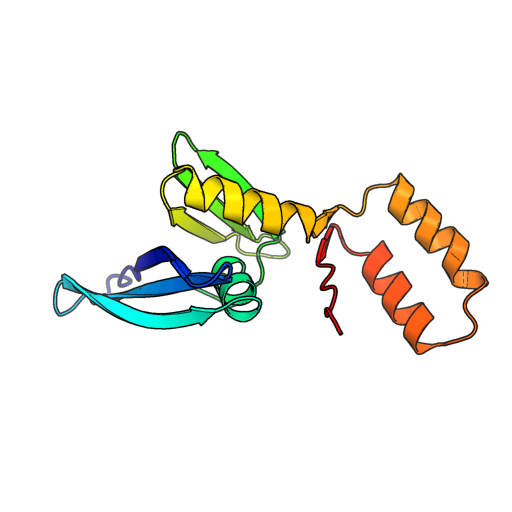9.071 1.00 91.50 91 TRP A C 1
ATOM 726 O O . TRP A 1 91 ? 0.906 -6.431 8.025 1.00 91.50 91 TRP A O 1
ATOM 736 N N . LEU A 1 92 ? 1.086 -7.625 9.924 1.00 88.62 92 LEU A N 1
ATOM 737 C CA . LEU A 1 92 ? 2.438 -8.121 9.660 1.00 88.62 92 LEU A CA 1
ATOM 738 C C . LEU A 1 92 ? 2.468 -9.066 8.453 1.00 88.62 92 LEU A C 1
ATOM 740 O O . LEU A 1 92 ? 3.303 -8.883 7.565 1.00 88.62 92 LEU A O 1
ATOM 744 N N . GLU A 1 93 ? 1.540 -10.023 8.386 1.00 89.62 93 GLU A N 1
ATOM 745 C CA . GLU A 1 93 ? 1.371 -10.933 7.245 1.00 89.62 93 GLU A CA 1
ATOM 746 C C . GLU A 1 93 ? 1.128 -10.140 5.952 1.00 89.62 93 GLU A C 1
ATOM 748 O O . GLU A 1 93 ? 1.831 -10.315 4.952 1.00 89.62 93 GLU A O 1
ATOM 753 N N . TYR A 1 94 ? 0.189 -9.192 5.995 1.00 90.44 94 TYR A N 1
ATOM 754 C CA . TYR A 1 94 ? -0.176 -8.371 4.846 1.00 90.44 94 TYR A CA 1
ATOM 755 C C . TYR A 1 94 ? 0.985 -7.515 4.332 1.00 90.44 94 TYR A C 1
ATOM 757 O O . TYR A 1 94 ? 1.254 -7.496 3.130 1.00 90.44 94 TYR A O 1
ATOM 765 N N . VAL A 1 95 ? 1.713 -6.834 5.222 1.00 86.94 95 VAL A N 1
ATOM 766 C CA . VAL A 1 95 ? 2.875 -6.020 4.835 1.00 86.94 95 VAL A CA 1
ATOM 767 C C . VAL A 1 95 ? 4.020 -6.892 4.334 1.00 86.94 95 VAL A C 1
ATOM 769 O O . VAL A 1 95 ? 4.664 -6.513 3.358 1.00 86.94 95 VAL A O 1
ATOM 772 N N . SER A 1 96 ? 4.253 -8.062 4.934 1.00 83.56 96 SER A N 1
ATOM 773 C CA . SER A 1 96 ? 5.246 -9.023 4.440 1.00 83.56 96 SER A CA 1
ATOM 774 C C . SER A 1 96 ? 4.951 -9.424 2.990 1.00 83.56 96 SER A C 1
ATOM 776 O O . SER A 1 96 ? 5.829 -9.329 2.130 1.00 83.56 96 SER A O 1
ATOM 778 N N . ARG A 1 97 ? 3.684 -9.724 2.670 1.00 84.19 97 ARG A N 1
ATOM 779 C CA . ARG A 1 97 ? 3.243 -9.982 1.289 1.00 84.19 97 ARG A CA 1
ATOM 780 C C . ARG A 1 97 ? 3.449 -8.770 0.376 1.00 84.19 97 ARG A C 1
ATOM 782 O O . ARG A 1 97 ? 3.940 -8.923 -0.739 1.00 84.19 97 ARG A O 1
ATOM 789 N N . LEU A 1 98 ? 3.108 -7.559 0.823 1.00 80.88 98 LEU A N 1
ATOM 790 C CA . LEU A 1 98 ? 3.317 -6.342 0.026 1.00 80.88 98 LEU A CA 1
ATOM 791 C C . LEU A 1 98 ? 4.803 -6.083 -0.270 1.00 80.88 98 LEU A C 1
ATOM 793 O O . LEU A 1 98 ? 5.129 -5.612 -1.362 1.00 80.88 98 LEU A O 1
ATOM 797 N N . ARG A 1 99 ? 5.696 -6.401 0.677 1.00 71.38 99 ARG A N 1
ATOM 798 C CA . ARG A 1 99 ? 7.149 -6.344 0.473 1.00 71.38 99 ARG A CA 1
ATOM 799 C C . ARG A 1 99 ? 7.623 -7.413 -0.499 1.00 71.38 99 ARG A C 1
ATOM 801 O O . ARG A 1 99 ? 8.409 -7.082 -1.367 1.00 71.38 99 ARG A O 1
ATOM 808 N N . ALA A 1 100 ? 7.114 -8.641 -0.416 1.00 66.62 100 ALA A N 1
ATOM 809 C CA . ALA A 1 100 ? 7.449 -9.697 -1.375 1.00 66.62 100 ALA A CA 1
ATOM 810 C C . ALA A 1 100 ? 7.044 -9.332 -2.818 1.00 66.62 100 ALA A C 1
ATOM 812 O O . ALA A 1 100 ? 7.720 -9.706 -3.769 1.00 66.62 100 ALA A O 1
ATOM 813 N N . LEU A 1 101 ? 5.976 -8.544 -2.985 1.00 60.9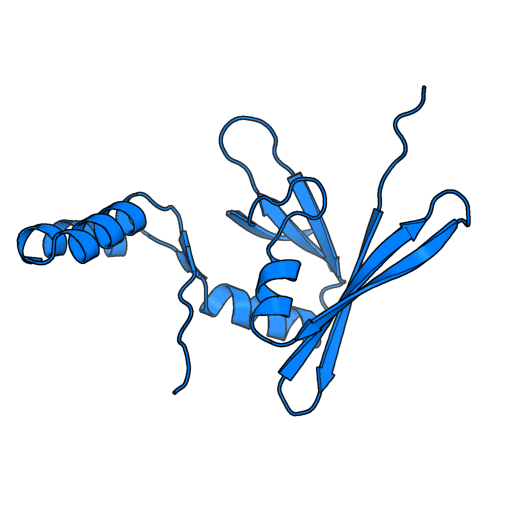1 101 LEU A N 1
ATOM 814 C CA . LEU A 1 101 ? 5.562 -7.985 -4.279 1.00 60.91 101 LEU A CA 1
ATOM 815 C C . LEU A 1 101 ? 6.379 -6.753 -4.711 1.00 60.91 101 LEU A C 1
ATOM 817 O O . LEU A 1 101 ? 6.191 -6.257 -5.822 1.00 60.91 101 LEU A O 1
ATOM 821 N N . THR A 1 102 ? 7.249 -6.224 -3.848 1.00 60.44 102 THR A N 1
ATOM 822 C CA . THR A 1 102 ? 8.098 -5.059 -4.118 1.00 60.44 102 THR A CA 1
ATOM 823 C C . THR A 1 102 ? 9.551 -5.516 -4.194 1.00 60.44 102 THR A C 1
ATOM 825 O O . THR A 1 102 ? 10.195 -5.733 -3.174 1.00 60.44 102 THR A O 1
ATOM 828 N N . VAL A 1 103 ? 10.078 -5.656 -5.406 1.00 66.44 103 VAL A N 1
ATOM 829 C CA . VAL A 1 103 ? 11.488 -5.996 -5.612 1.00 66.44 103 VAL A CA 1
ATOM 830 C C . VAL A 1 103 ? 12.305 -4.713 -5.520 1.00 66.44 103 VAL A C 1
ATOM 832 O O . VAL A 1 103 ? 12.091 -3.775 -6.293 1.00 66.44 103 VAL A O 1
ATOM 835 N N . GLU A 1 104 ? 13.219 -4.645 -4.552 1.00 69.62 104 GLU A N 1
ATOM 836 C CA . GLU A 1 104 ? 14.232 -3.589 -4.533 1.00 69.62 104 GLU A CA 1
ATOM 837 C C . GLU A 1 104 ? 15.170 -3.780 -5.726 1.00 69.62 104 GLU A C 1
ATOM 839 O O . GLU A 1 104 ? 15.639 -4.885 -5.995 1.00 69.62 104 GLU A O 1
ATOM 844 N N . VAL A 1 105 ? 15.417 -2.697 -6.462 1.00 74.56 105 VAL A N 1
ATOM 845 C CA . VAL A 1 105 ? 16.356 -2.711 -7.585 1.00 74.56 105 VAL A CA 1
ATOM 846 C C . VAL A 1 105 ? 17.729 -2.390 -7.019 1.00 74.56 105 VAL A C 1
ATOM 848 O O . VAL A 1 105 ? 18.161 -1.233 -7.014 1.00 74.56 105 VAL A O 1
ATOM 851 N N . ASP A 1 106 ? 18.369 -3.421 -6.469 1.00 78.38 106 ASP A N 1
ATOM 852 C CA . ASP A 1 106 ? 19.748 -3.344 -5.999 1.00 78.38 106 ASP A CA 1
ATOM 853 C C . ASP A 1 106 ? 20.738 -3.205 -7.172 1.00 78.38 106 ASP A C 1
ATOM 855 O O . ASP A 1 106 ? 20.372 -3.324 -8.347 1.00 78.38 106 ASP A O 1
ATOM 859 N N . ASP A 1 107 ? 22.004 -2.915 -6.865 1.00 81.56 107 ASP A N 1
ATOM 860 C CA . ASP A 1 107 ? 23.029 -2.681 -7.890 1.00 81.56 107 ASP A CA 1
ATOM 861 C C . ASP A 1 107 ? 23.259 -3.914 -8.774 1.00 81.56 107 ASP A C 1
ATOM 863 O O . ASP A 1 107 ? 23.553 -3.783 -9.963 1.00 81.56 107 ASP A O 1
ATOM 867 N N . LYS A 1 108 ? 23.060 -5.118 -8.222 1.00 84.56 108 LYS A N 1
ATOM 868 C CA . LYS A 1 108 ? 23.219 -6.381 -8.946 1.00 84.56 108 LYS A CA 1
ATOM 869 C C . LYS A 1 108 ? 22.094 -6.582 -9.960 1.00 84.56 108 LYS A C 1
ATOM 871 O O . LYS A 1 108 ? 22.364 -6.898 -11.117 1.00 84.56 108 LYS A O 1
ATOM 876 N N . LEU A 1 109 ? 20.844 -6.382 -9.549 1.00 82.19 109 LEU A N 1
ATOM 877 C CA . LEU A 1 109 ? 19.676 -6.454 -10.419 1.00 82.19 109 LEU A CA 1
ATOM 878 C C . LEU A 1 109 ? 19.718 -5.342 -11.467 1.00 82.19 109 LEU A C 1
ATOM 880 O O . LEU A 1 109 ? 19.429 -5.586 -12.634 1.00 82.19 109 LEU A O 1
ATOM 884 N N . ARG A 1 110 ? 20.137 -4.134 -11.080 1.00 86.25 110 ARG A N 1
ATOM 885 C CA . ARG A 1 110 ? 20.324 -3.017 -12.007 1.00 86.25 110 ARG A CA 1
ATOM 886 C C . ARG A 1 110 ? 21.339 -3.350 -13.093 1.00 86.25 110 ARG A C 1
ATOM 888 O O . ARG A 1 110 ? 21.025 -3.165 -14.263 1.00 86.25 110 ARG A O 1
ATOM 895 N N . ALA A 1 111 ? 22.515 -3.849 -12.717 1.00 87.25 111 ALA A N 1
ATOM 896 C CA . ALA A 1 111 ? 23.541 -4.256 -13.673 1.00 87.25 111 ALA A CA 1
ATOM 897 C C . ALA A 1 111 ? 23.012 -5.343 -14.620 1.00 87.25 111 ALA A C 1
ATOM 899 O O . ALA A 1 111 ? 23.104 -5.190 -15.832 1.00 87.25 111 ALA A O 1
ATOM 900 N N . ALA A 1 112 ? 22.342 -6.368 -14.082 1.00 88.81 112 ALA A N 1
ATOM 901 C CA . ALA A 1 112 ? 21.751 -7.434 -14.890 1.00 88.81 112 ALA A CA 1
ATOM 902 C C . ALA A 1 112 ? 20.703 -6.922 -15.898 1.00 88.81 112 ALA A C 1
ATOM 904 O O . ALA A 1 112 ? 20.646 -7.401 -17.028 1.00 88.81 112 ALA A O 1
ATOM 905 N N . ILE A 1 113 ? 19.879 -5.939 -15.517 1.00 89.25 113 ILE A N 1
ATOM 906 C CA . ILE A 1 113 ? 18.897 -5.327 -16.426 1.00 89.25 113 ILE A CA 1
ATOM 907 C C . ILE A 1 113 ? 19.597 -4.492 -17.501 1.00 89.25 113 ILE A C 1
ATOM 909 O O . ILE A 1 113 ? 19.229 -4.581 -18.672 1.00 89.25 113 ILE A O 1
ATOM 913 N N . MET A 1 114 ? 20.609 -3.706 -17.125 1.00 89.31 114 MET A N 1
ATOM 914 C CA . MET A 1 114 ? 21.380 -2.889 -18.067 1.00 89.31 114 MET A CA 1
ATOM 915 C C . MET A 1 114 ? 22.129 -3.742 -19.097 1.00 89.31 114 MET A C 1
ATOM 917 O O . MET A 1 114 ? 22.123 -3.393 -20.275 1.00 89.31 114 MET A O 1
ATOM 921 N N . ASP A 1 115 ? 22.681 -4.882 -18.683 1.00 92.94 115 ASP A N 1
ATOM 922 C CA . ASP A 1 115 ? 23.340 -5.841 -19.577 1.00 92.94 115 ASP A CA 1
ATOM 923 C C . ASP A 1 115 ? 22.350 -6.529 -20.532 1.00 92.94 115 ASP A C 1
ATOM 925 O O . ASP A 1 115 ? 22.713 -6.894 -21.651 1.00 92.94 115 ASP A O 1
ATOM 929 N N . ALA A 1 116 ? 21.086 -6.689 -20.125 1.00 89.50 116 ALA A N 1
ATOM 930 C CA . ALA A 1 116 ? 20.051 -7.322 -20.942 1.00 89.50 116 ALA A CA 1
ATOM 931 C C . ALA A 1 116 ? 19.438 -6.381 -21.996 1.00 89.50 116 ALA A C 1
ATOM 933 O O . ALA A 1 116 ? 19.019 -6.847 -23.057 1.00 89.50 116 ALA A O 1
ATOM 934 N N . ILE A 1 117 ? 19.389 -5.068 -21.734 1.00 90.44 117 ILE A N 1
ATOM 935 C CA . ILE A 1 117 ? 18.753 -4.056 -22.602 1.00 90.44 117 ILE A CA 1
ATOM 936 C C . ILE A 1 117 ? 19.202 -4.129 -24.078 1.00 90.44 117 ILE A C 1
ATOM 938 O O . ILE A 1 117 ? 18.325 -4.102 -24.944 1.00 90.44 117 ILE A O 1
ATOM 942 N N . PRO A 1 118 ? 20.503 -4.263 -24.415 1.00 91.81 118 PRO A N 1
ATOM 943 C CA . PRO A 1 118 ? 20.954 -4.330 -25.808 1.00 91.81 118 PRO A CA 1
ATOM 944 C C . PRO A 1 118 ? 20.402 -5.523 -26.601 1.00 9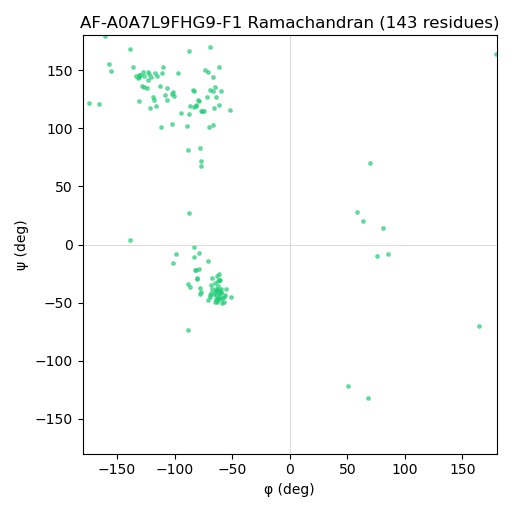1.81 118 PRO A C 1
ATOM 946 O O . PRO A 1 118 ? 20.304 -5.451 -27.825 1.00 91.81 118 PRO A O 1
ATOM 949 N N . ALA A 1 119 ? 20.042 -6.619 -25.926 1.00 91.06 119 ALA A N 1
ATOM 950 C CA . ALA A 1 119 ? 19.507 -7.819 -26.567 1.00 91.06 119 ALA A CA 1
ATOM 951 C C . ALA A 1 119 ? 17.993 -7.734 -26.851 1.00 91.06 119 ALA A C 1
ATOM 953 O O . ALA A 1 119 ? 17.447 -8.580 -27.566 1.00 91.06 119 ALA A O 1
ATOM 954 N N . VAL A 1 120 ? 17.300 -6.724 -26.312 1.00 92.12 120 VAL A N 1
ATOM 955 C CA . VAL A 1 120 ? 15.849 -6.564 -26.445 1.00 92.12 120 VAL A CA 1
ATOM 956 C C . VAL A 1 120 ? 15.517 -5.798 -27.722 1.00 92.12 120 VAL A C 1
ATOM 958 O O . VAL A 1 120 ? 15.798 -4.609 -27.849 1.00 92.12 120 VAL A O 1
ATOM 961 N N . LYS A 1 121 ? 14.897 -6.498 -28.678 1.00 92.12 121 LYS A N 1
ATOM 962 C CA . LYS A 1 121 ? 14.499 -5.940 -29.983 1.00 92.12 121 LYS A CA 1
ATOM 963 C C . LYS A 1 121 ? 13.180 -5.165 -29.945 1.00 92.12 121 LYS A C 1
ATOM 965 O O . LYS A 1 121 ? 12.927 -4.364 -30.838 1.00 92.12 121 LYS A O 1
ATOM 970 N N . ASP A 1 122 ? 12.340 -5.432 -28.949 1.00 95.75 122 ASP A N 1
ATOM 971 C CA . ASP A 1 122 ? 11.070 -4.738 -28.764 1.00 95.75 122 ASP A CA 1
ATOM 972 C C . ASP A 1 122 ? 11.297 -3.394 -28.058 1.00 95.75 122 ASP A C 1
ATOM 974 O O . ASP A 1 122 ? 11.815 -3.330 -26.940 1.00 95.75 122 ASP A O 1
ATOM 978 N N . GLU A 1 123 ? 10.927 -2.307 -28.731 1.00 90.62 123 GLU A N 1
ATOM 979 C CA . GLU A 1 123 ? 11.189 -0.944 -28.265 1.00 90.62 123 GLU A CA 1
ATOM 980 C C . GLU A 1 123 ? 10.437 -0.605 -26.971 1.00 90.62 123 GLU A C 1
ATOM 982 O O . GLU A 1 123 ? 10.930 0.157 -26.135 1.00 90.62 123 GLU A O 1
ATOM 987 N N . GLU A 1 124 ? 9.242 -1.161 -26.787 1.00 88.06 124 GLU A N 1
ATOM 988 C CA . GLU A 1 124 ? 8.410 -0.892 -25.620 1.00 88.06 124 GLU A CA 1
ATOM 989 C C . GLU A 1 124 ? 8.914 -1.668 -24.399 1.00 88.06 124 GLU A C 1
ATOM 991 O O . GLU A 1 124 ? 9.084 -1.094 -23.319 1.00 88.06 124 GLU A O 1
ATOM 996 N N . ALA A 1 125 ? 9.292 -2.931 -24.589 1.00 85.75 125 ALA A N 1
ATOM 997 C CA . ALA A 1 125 ? 9.969 -3.739 -23.585 1.00 85.75 125 ALA A CA 1
ATOM 998 C C . ALA A 1 125 ? 11.300 -3.107 -23.150 1.00 85.75 125 ALA A C 1
ATOM 1000 O O . ALA A 1 125 ? 11.600 -3.060 -21.955 1.00 85.75 125 ALA A O 1
ATOM 1001 N N . ARG A 1 126 ? 12.072 -2.551 -24.094 1.00 89.75 126 ARG A N 1
ATOM 1002 C CA . ARG A 1 126 ? 13.321 -1.840 -23.795 1.00 89.75 126 ARG A CA 1
ATOM 1003 C C . ARG A 1 126 ? 13.083 -0.624 -22.896 1.00 89.75 126 ARG A C 1
ATOM 1005 O O . ARG A 1 126 ? 13.745 -0.481 -21.869 1.00 89.75 126 ARG A O 1
ATOM 1012 N N . LYS A 1 127 ? 12.084 0.204 -23.220 1.00 86.81 127 LYS A N 1
ATOM 1013 C CA . LYS A 1 127 ? 11.695 1.370 -22.404 1.00 86.81 127 LYS A CA 1
ATOM 1014 C C . LYS A 1 127 ? 11.242 0.977 -20.999 1.00 86.81 127 LYS A C 1
ATOM 1016 O O . LYS A 1 127 ? 11.573 1.667 -20.034 1.00 86.81 127 LYS A O 1
ATOM 1021 N N . ILE A 1 128 ? 10.509 -0.129 -20.867 1.00 85.69 128 ILE A N 1
ATOM 1022 C CA . ILE A 1 128 ? 10.095 -0.658 -19.563 1.00 85.69 128 ILE A CA 1
ATOM 1023 C C . ILE A 1 128 ? 11.322 -1.069 -18.741 1.00 85.69 128 ILE A C 1
ATOM 1025 O O . ILE A 1 128 ? 11.434 -0.671 -17.583 1.00 85.69 128 ILE A O 1
ATOM 1029 N N . LEU A 1 129 ? 12.267 -1.809 -19.327 1.00 87.44 129 LEU A N 1
ATOM 1030 C CA . LEU A 1 129 ? 13.486 -2.239 -18.634 1.00 87.44 129 LEU A CA 1
ATOM 1031 C C . LEU A 1 129 ? 14.361 -1.057 -18.204 1.00 87.44 129 LEU A C 1
ATOM 1033 O O . LEU A 1 129 ? 14.844 -1.033 -17.073 1.00 87.44 129 LEU A O 1
ATOM 1037 N N . GLU A 1 130 ? 14.496 -0.031 -19.044 1.00 88.56 130 GLU A N 1
ATOM 1038 C CA . GLU A 1 130 ? 15.183 1.208 -18.668 1.00 88.56 130 GLU A CA 1
ATOM 1039 C C . GLU A 1 130 ? 14.501 1.928 -17.498 1.00 88.56 130 GLU A C 1
ATOM 1041 O O . GLU A 1 130 ? 15.174 2.439 -16.598 1.00 88.56 130 GLU A O 1
ATOM 1046 N N . ALA A 1 131 ? 13.166 1.982 -17.492 1.00 83.69 131 ALA A N 1
ATOM 1047 C CA . ALA A 1 131 ? 12.407 2.572 -16.394 1.00 83.69 131 ALA A CA 1
ATOM 1048 C C . ALA A 1 131 ? 12.600 1.782 -15.090 1.00 83.69 131 ALA A C 1
ATOM 1050 O O . ALA A 1 131 ? 12.739 2.382 -14.023 1.00 83.69 131 ALA A O 1
ATOM 1051 N N . ILE A 1 132 ? 12.673 0.451 -15.179 1.00 84.69 132 ILE A N 1
ATOM 1052 C CA . ILE A 1 132 ? 12.963 -0.429 -14.044 1.00 84.69 132 ILE A CA 1
ATOM 1053 C C . ILE A 1 132 ? 14.384 -0.189 -13.515 1.00 84.69 132 ILE A C 1
ATOM 1055 O O . ILE A 1 132 ? 14.544 0.014 -12.315 1.00 84.69 132 ILE A O 1
ATOM 1059 N N . ALA A 1 133 ? 15.405 -0.162 -14.377 1.00 84.50 133 ALA A N 1
ATOM 1060 C CA . ALA A 1 133 ? 16.799 0.039 -13.965 1.00 84.50 133 ALA A CA 1
ATOM 1061 C C . ALA A 1 133 ? 17.033 1.402 -13.287 1.00 84.50 133 ALA A C 1
ATOM 1063 O O . ALA A 1 133 ? 17.879 1.533 -12.400 1.00 84.50 133 ALA A O 1
ATOM 1064 N N . LYS A 1 134 ? 16.266 2.425 -13.684 1.00 81.50 134 LYS A N 1
ATOM 1065 C CA . LYS A 1 134 ? 16.284 3.762 -13.066 1.00 81.50 134 LYS A CA 1
ATOM 1066 C C . LYS A 1 134 ? 15.503 3.819 -11.749 1.00 81.50 134 LYS A C 1
ATOM 1068 O O . LYS A 1 134 ? 15.734 4.722 -10.943 1.00 81.50 134 LYS A O 1
ATOM 1073 N N . ALA A 1 135 ? 14.576 2.891 -11.517 1.00 76.38 135 ALA A N 1
ATOM 1074 C CA . ALA A 1 135 ? 13.793 2.844 -10.293 1.00 76.38 135 ALA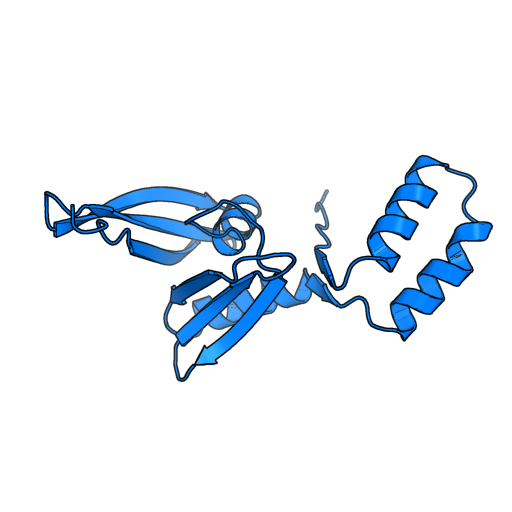 A CA 1
ATOM 1075 C C . ALA A 1 135 ? 14.638 2.345 -9.110 1.00 76.38 135 ALA A C 1
ATOM 1077 O O . ALA A 1 135 ? 15.566 1.557 -9.256 1.00 76.38 135 ALA A O 1
ATOM 1078 N N . ARG A 1 136 ? 14.304 2.800 -7.898 1.00 65.69 136 ARG A N 1
ATOM 1079 C CA . ARG A 1 136 ? 14.896 2.276 -6.651 1.00 65.69 136 ARG A CA 1
ATOM 1080 C C . ARG A 1 136 ? 14.242 0.960 -6.212 1.00 65.69 136 ARG A C 1
ATOM 1082 O O . ARG A 1 136 ? 14.861 0.143 -5.544 1.00 65.69 136 ARG A O 1
ATOM 1089 N N . ALA A 1 137 ? 12.977 0.778 -6.567 1.00 66.62 137 ALA A N 1
ATOM 1090 C CA . ALA A 1 137 ? 12.202 -0.423 -6.313 1.00 66.62 137 ALA A CA 1
ATOM 1091 C C . ALA A 1 137 ? 11.080 -0.508 -7.348 1.00 66.62 137 ALA A C 1
ATOM 1093 O O . ALA A 1 137 ? 10.569 0.524 -7.796 1.00 66.62 137 ALA A O 1
ATOM 1094 N N . ILE A 1 138 ? 10.678 -1.726 -7.693 1.00 68.81 138 ILE A N 1
ATOM 1095 C CA . ILE A 1 138 ? 9.569 -1.996 -8.602 1.00 68.81 138 ILE A CA 1
ATOM 1096 C C . ILE A 1 138 ? 8.534 -2.877 -7.921 1.00 68.81 138 ILE A C 1
ATOM 1098 O O . ILE A 1 138 ? 8.861 -3.795 -7.171 1.00 68.81 138 ILE A O 1
ATOM 1102 N N . LYS A 1 139 ? 7.257 -2.604 -8.186 1.00 63.97 139 LYS A N 1
ATOM 1103 C CA . LYS A 1 139 ? 6.172 -3.466 -7.729 1.00 63.97 139 LYS A CA 1
ATOM 1104 C C . LYS A 1 139 ? 5.818 -4.445 -8.839 1.00 63.97 139 LYS A C 1
ATOM 1106 O O . LYS A 1 139 ? 5.287 -4.033 -9.868 1.00 63.97 139 LYS A O 1
ATOM 1111 N N . ILE A 1 140 ? 6.070 -5.727 -8.614 1.00 63.78 140 ILE A N 1
ATOM 1112 C CA . ILE A 1 140 ? 5.677 -6.785 -9.539 1.00 63.78 140 ILE A CA 1
ATOM 1113 C C . ILE A 1 140 ? 4.246 -7.193 -9.190 1.00 63.78 140 ILE A C 1
ATOM 1115 O O . ILE A 1 140 ? 3.951 -7.622 -8.075 1.00 63.78 140 ILE A O 1
ATOM 1119 N N . ARG A 1 141 ? 3.328 -7.029 -10.145 1.00 55.34 141 ARG A N 1
ATOM 1120 C CA . ARG A 1 141 ? 1.982 -7.602 -10.068 1.00 55.34 141 ARG A CA 1
ATOM 1121 C C . ARG A 1 141 ? 1.942 -8.825 -10.969 1.00 55.34 141 ARG A C 1
ATOM 1123 O O . ARG A 1 141 ? 1.853 -8.681 -12.183 1.00 55.34 141 ARG A O 1
ATOM 1130 N N . VAL A 1 142 ? 1.983 -10.012 -10.375 1.00 45.38 142 VAL A N 1
ATOM 1131 C CA . VAL A 1 142 ? 1.644 -11.239 -11.099 1.00 45.38 142 VAL A CA 1
ATOM 1132 C C . VAL A 1 142 ? 0.121 -11.274 -11.217 1.00 45.38 142 VAL A C 1
ATOM 1134 O O . VAL A 1 142 ? -0.574 -11.314 -10.201 1.00 45.38 142 VAL A O 1
ATOM 1137 N N . ARG A 1 143 ? -0.415 -11.181 -12.439 1.00 37.19 143 ARG A N 1
ATOM 1138 C CA . ARG A 1 143 ? -1.811 -11.561 -12.686 1.00 37.19 143 ARG A CA 1
ATOM 1139 C C . ARG A 1 143 ? -1.842 -13.087 -12.661 1.00 37.19 143 ARG A C 1
ATOM 1141 O O . ARG A 1 143 ? -1.188 -13.698 -13.500 1.00 37.19 143 ARG A O 1
ATOM 1148 N N . ASN A 1 144 ? -2.538 -13.682 -11.693 1.00 28.50 144 ASN A N 1
ATOM 1149 C CA . ASN A 1 144 ? -2.908 -15.088 -11.833 1.00 28.50 144 ASN A CA 1
ATOM 1150 C C . ASN A 1 144 ? -3.878 -15.201 -13.022 1.00 28.50 144 ASN A C 1
ATOM 1152 O O . ASN A 1 144 ? -4.730 -14.313 -13.149 1.00 28.50 144 ASN A O 1
ATOM 1156 N N . PRO A 1 145 ? -3.699 -16.203 -13.902 1.00 35.78 145 PRO A N 1
ATOM 1157 C CA . PRO A 1 145 ? -4.628 -16.474 -14.994 1.00 35.78 145 PRO A CA 1
ATOM 1158 C C . PRO A 1 145 ? -6.038 -16.782 -14.480 1.00 35.78 145 PRO A C 1
ATOM 1160 O O . PRO A 1 145 ? -6.157 -17.311 -13.349 1.00 35.78 145 PRO A O 1
#

Radius of gyration: 18.12 Å; Cα contacts (8 Å, |Δi|>4): 208; chains: 1; bounding box: 42×47×48 Å